Protein AF-A0A7X2XN74-F1 (afdb_monomer_lite)

Secondary structure (DSSP, 8-state):
-EEEEEEEETTEE--SSS--SEEEEEETTS-EEEEEEEE-S--SSTTS--EEETTSTT-EE--S------HHHHHHHHHHHTT--TTSHHHHHHHS-GGGS---

Foldseek 3Di:
DWDDKFFADPRDTDPDPDDGQWIWTADPVRDIDIWGWDWDPDDPDPFWTWIDTPPPPPDIDTPPGTNDDCPVVCVVVCVVVVPDDLPDPVVCVVPVDSVVVPPD

Sequence (104 aa):
EVLSVTGMKDGQFVTDLSEIDKIMIHYADGTKEEKSVSPKPTSNVEQVKEYGITDLGDVVYTPNMVVKDRAQLLSDVKAKLDTITLESPEVRAITGNVGALYLE

pLDDT: mean 91.96, std 5.7, range [74.19, 98.06]

InterPro domains:
  IPR011505 Peptidase M26, C-terminal domain [PF07580] (47-98)

Structure (mmCIF, N/CA/C/O backbone):
data_AF-A0A7X2XN74-F1
#
_entry.id   AF-A0A7X2XN74-F1
#
loop_
_atom_site.group_PDB
_atom_site.id
_atom_site.type_symbol
_atom_site.label_atom_id
_atom_site.label_alt_id
_atom_site.label_comp_id
_atom_site.label_asym_id
_atom_site.label_entity_id
_atom_site.label_seq_id
_atom_site.pdbx_PDB_ins_code
_atom_site.Cartn_x
_atom_site.Cartn_y
_atom_site.Cartn_z
_atom_site.occupancy
_atom_site.B_iso_or_equiv
_atom_site.auth_seq_id
_atom_site.auth_comp_id
_atom_site.auth_asym_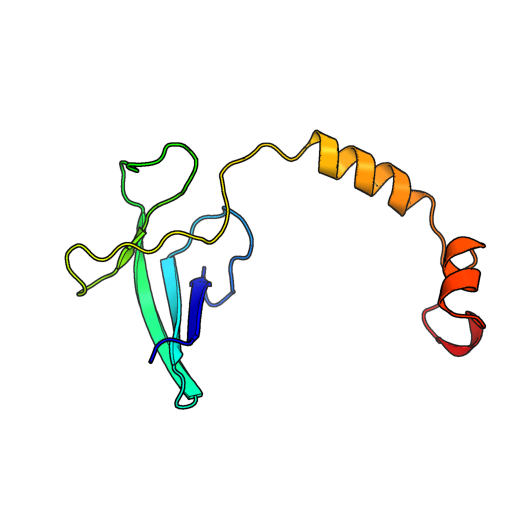id
_atom_site.auth_atom_id
_atom_site.pdbx_PDB_model_num
ATOM 1 N N . GLU A 1 1 ? -15.844 -13.871 7.131 1.00 91.62 1 GLU A N 1
ATOM 2 C CA . GLU A 1 1 ? -14.376 -13.942 7.311 1.00 91.62 1 GLU A CA 1
ATOM 3 C C . GLU A 1 1 ? -13.736 -12.732 6.643 1.00 91.62 1 GLU A C 1
ATOM 5 O O . GLU A 1 1 ? -14.283 -12.265 5.647 1.00 91.62 1 GLU A O 1
ATOM 10 N N . VAL A 1 2 ? -12.650 -12.197 7.208 1.00 93.88 2 VAL A N 1
ATOM 11 C CA . VAL A 1 2 ? -11.885 -11.085 6.617 1.00 93.88 2 VAL A CA 1
ATOM 12 C C . VAL A 1 2 ? -10.849 -11.660 5.652 1.00 93.88 2 VAL A C 1
ATOM 14 O O . VAL A 1 2 ? -10.081 -12.531 6.042 1.00 93.88 2 VAL A O 1
ATOM 17 N N . LEU A 1 3 ? -10.817 -11.165 4.414 1.00 95.81 3 LEU A N 1
ATOM 18 C CA . LEU A 1 3 ? -9.829 -11.551 3.400 1.00 95.81 3 LEU A CA 1
ATOM 19 C C . LEU A 1 3 ? -8.592 -10.657 3.429 1.00 95.81 3 LEU A C 1
ATOM 21 O O . LEU A 1 3 ? -7.466 -11.138 3.330 1.00 95.81 3 LEU A O 1
ATOM 25 N N . SER A 1 4 ? -8.795 -9.346 3.526 1.00 94.06 4 SER A N 1
ATOM 26 C CA . SER A 1 4 ? -7.701 -8.380 3.524 1.00 94.06 4 SER A CA 1
ATOM 27 C C . SER A 1 4 ? -8.095 -7.102 4.241 1.00 94.06 4 SER A C 1
ATOM 29 O O . SER A 1 4 ? -9.257 -6.699 4.213 1.00 94.06 4 SER A O 1
ATOM 31 N N . VAL A 1 5 ? -7.099 -6.433 4.813 1.00 95.44 5 VAL A N 1
ATOM 32 C CA . VAL A 1 5 ? -7.221 -5.083 5.361 1.00 95.44 5 VAL A CA 1
ATOM 33 C C . VAL A 1 5 ? -6.142 -4.224 4.719 1.00 95.44 5 VAL A C 1
ATOM 35 O O . VAL A 1 5 ? -4.989 -4.648 4.630 1.00 95.44 5 VAL A O 1
ATOM 38 N N . THR A 1 6 ? -6.497 -3.043 4.226 1.00 95.62 6 THR A N 1
ATOM 39 C CA . THR A 1 6 ? -5.546 -2.143 3.554 1.00 95.62 6 THR A CA 1
ATOM 40 C C . THR A 1 6 ? -5.733 -0.716 4.039 1.00 95.62 6 THR A C 1
ATOM 42 O O . THR A 1 6 ? -6.858 -0.237 4.136 1.00 95.62 6 THR A O 1
ATOM 45 N N . GLY A 1 7 ? -4.628 -0.039 4.351 1.00 96.56 7 GLY A N 1
ATOM 46 C CA . GLY A 1 7 ? -4.626 1.354 4.788 1.00 96.56 7 GLY A CA 1
ATOM 47 C C . GLY A 1 7 ? -4.991 2.323 3.666 1.00 96.56 7 GLY A C 1
ATOM 48 O O . GLY A 1 7 ? -4.690 2.079 2.495 1.00 96.56 7 GLY A O 1
ATOM 49 N N . MET A 1 8 ? -5.635 3.426 4.030 1.00 97.56 8 MET A N 1
ATOM 50 C CA . MET A 1 8 ? -6.092 4.455 3.106 1.00 97.56 8 MET A CA 1
ATOM 51 C C . MET A 1 8 ? -5.863 5.860 3.650 1.00 97.56 8 MET A C 1
ATOM 53 O O . MET A 1 8 ? -5.919 6.097 4.858 1.00 97.56 8 MET A O 1
ATOM 57 N N . LYS A 1 9 ? -5.663 6.794 2.724 1.00 97.31 9 LYS A N 1
ATOM 58 C CA . LYS A 1 9 ? -5.602 8.227 2.981 1.00 97.31 9 LYS A CA 1
ATOM 59 C C . LYS A 1 9 ? -6.396 8.945 1.900 1.00 97.31 9 LYS A C 1
ATOM 61 O O . LYS A 1 9 ? -6.186 8.680 0.719 1.00 97.31 9 LYS A O 1
ATOM 66 N N . ASP A 1 10 ? -7.342 9.795 2.294 1.00 95.38 10 ASP A N 1
ATOM 67 C CA . ASP A 1 10 ? -8.140 10.613 1.365 1.00 95.38 10 ASP A CA 1
ATOM 68 C C . ASP A 1 10 ? -8.799 9.802 0.222 1.00 95.38 10 ASP A C 1
ATOM 70 O O . ASP A 1 10 ? -8.882 10.234 -0.928 1.00 95.38 10 ASP A O 1
ATOM 74 N N . GLY A 1 11 ? -9.262 8.584 0.532 1.00 93.94 11 GLY A N 1
ATOM 75 C CA . GLY A 1 11 ? -9.920 7.687 -0.428 1.00 93.94 11 GLY A CA 1
ATOM 76 C C . GLY A 1 11 ? -8.975 6.870 -1.320 1.00 93.94 11 GLY A C 1
ATOM 77 O O . GLY A 1 11 ? -9.448 6.060 -2.115 1.00 93.94 11 GLY A O 1
ATOM 78 N N . GLN A 1 12 ? -7.657 7.033 -1.186 1.00 96.50 12 GLN A N 1
ATOM 79 C CA . GLN A 1 12 ? -6.658 6.256 -1.921 1.00 96.50 12 GLN A CA 1
ATOM 80 C C . GLN A 1 12 ? -5.993 5.215 -1.026 1.00 96.50 12 GLN A C 1
ATOM 82 O O . GLN A 1 12 ? -5.778 5.448 0.162 1.00 96.50 12 GLN A O 1
ATOM 87 N N . PHE A 1 13 ? -5.642 4.065 -1.602 1.00 96.31 13 PHE A N 1
ATOM 88 C CA . PHE A 1 13 ? -4.856 3.061 -0.894 1.00 96.31 13 PHE A CA 1
ATOM 89 C C . PHE A 1 13 ? -3.434 3.559 -0.655 1.00 96.31 13 PHE A C 1
ATOM 91 O O . PHE A 1 13 ? -2.773 4.045 -1.571 1.00 96.31 13 PHE A O 1
ATOM 98 N N . VAL A 1 14 ? -2.955 3.369 0.569 1.00 94.56 14 VAL A N 1
ATOM 99 C CA . VAL A 1 14 ? -1.567 3.628 0.944 1.00 94.56 14 VAL A CA 1
ATOM 100 C C . VAL A 1 14 ? -0.821 2.301 0.935 1.00 94.56 14 VAL A C 1
ATOM 102 O O . VAL A 1 14 ? -1.119 1.394 1.712 1.00 94.56 14 VAL A O 1
ATOM 105 N N . THR A 1 15 ? 0.141 2.182 0.022 1.00 87.56 15 THR A N 1
ATOM 106 C CA . THR A 1 15 ? 0.972 0.980 -0.162 1.00 87.56 15 THR A CA 1
ATOM 107 C C . THR A 1 15 ? 2.383 1.145 0.394 1.00 87.56 15 THR A C 1
ATOM 109 O O . THR A 1 15 ? 3.246 0.308 0.141 1.00 87.56 15 THR A O 1
ATOM 112 N N . ASP A 1 16 ? 2.642 2.242 1.100 1.00 87.31 16 ASP A N 1
ATOM 113 C CA . ASP A 1 16 ? 3.908 2.533 1.756 1.00 87.31 16 ASP A CA 1
ATOM 114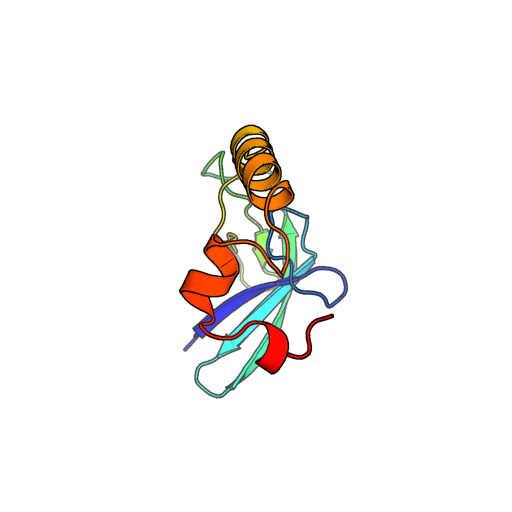 C C . ASP A 1 16 ? 3.700 2.839 3.252 1.00 87.31 16 ASP A C 1
ATOM 116 O O . ASP A 1 16 ? 2.720 2.408 3.858 1.00 87.31 16 ASP A O 1
ATOM 120 N N . LEU A 1 17 ? 4.664 3.516 3.882 1.00 86.19 17 LEU A N 1
ATOM 121 C CA . LEU A 1 17 ? 4.594 3.897 5.295 1.00 86.19 17 LEU A CA 1
ATOM 122 C C . LEU A 1 17 ? 4.072 5.319 5.500 1.00 86.19 17 LEU A C 1
ATOM 124 O O . LEU A 1 17 ? 4.283 5.876 6.576 1.00 86.19 17 LEU A O 1
ATOM 128 N N . SER A 1 18 ? 3.431 5.935 4.513 1.00 90.94 18 SER A N 1
ATOM 129 C CA . SER A 1 18 ? 2.741 7.210 4.702 1.00 90.94 18 SER A CA 1
ATOM 130 C C . SER A 1 18 ? 1.622 7.074 5.738 1.00 90.94 18 SER A C 1
ATOM 132 O O . SER A 1 18 ? 1.215 5.974 6.118 1.00 90.94 18 SER A O 1
ATOM 134 N N . GLU A 1 19 ? 1.166 8.198 6.283 1.00 92.62 19 GLU A N 1
ATOM 135 C CA . GLU A 1 19 ? 0.068 8.181 7.249 1.00 92.62 19 GLU A CA 1
ATOM 136 C C . GLU A 1 19 ? -1.259 7.795 6.589 1.00 92.62 19 GLU A C 1
ATOM 138 O O . GLU A 1 19 ? -1.509 8.123 5.431 1.00 92.62 19 GLU A O 1
ATOM 143 N N . ILE A 1 20 ? -2.116 7.119 7.354 1.00 96.69 20 ILE A N 1
ATOM 144 C CA . ILE A 1 20 ? -3.461 6.705 6.950 1.00 96.69 20 ILE A CA 1
ATOM 145 C C . ILE A 1 20 ? -4.492 7.277 7.923 1.00 96.69 20 ILE A C 1
ATOM 147 O O . ILE A 1 20 ? -4.187 7.485 9.098 1.00 96.69 20 ILE A O 1
ATOM 151 N N . ASP A 1 21 ? -5.709 7.511 7.442 1.00 97.62 21 ASP A N 1
ATOM 152 C CA . ASP A 1 21 ? -6.865 7.900 8.263 1.00 97.62 21 ASP A CA 1
ATOM 153 C C . ASP A 1 21 ? -7.977 6.847 8.271 1.00 97.62 21 ASP A C 1
ATOM 155 O O . ASP A 1 21 ? -8.833 6.856 9.161 1.00 97.62 21 ASP A O 1
ATOM 159 N N . LYS A 1 22 ? -7.932 5.894 7.334 1.00 98.06 22 LYS A N 1
ATOM 160 C CA . LYS A 1 22 ? -8.865 4.774 7.266 1.00 98.06 22 LYS A CA 1
ATOM 161 C C . LYS A 1 22 ? -8.176 3.458 6.936 1.00 98.06 22 LYS A C 1
ATOM 163 O O . LYS A 1 22 ? -7.056 3.417 6.430 1.00 98.06 22 LYS A O 1
ATOM 168 N N . ILE A 1 23 ? -8.898 2.374 7.179 1.00 97.56 23 ILE A N 1
ATOM 169 C CA . ILE A 1 23 ? -8.640 1.059 6.595 1.00 97.56 23 ILE A CA 1
ATOM 170 C C . ILE A 1 23 ? -9.860 0.607 5.798 1.00 97.56 23 ILE A C 1
ATOM 172 O O . ILE A 1 23 ? -10.992 0.864 6.202 1.00 97.56 23 ILE A O 1
ATOM 176 N N . MET A 1 24 ? -9.622 -0.101 4.699 1.00 97.50 24 MET A N 1
ATOM 177 C CA . MET A 1 24 ? -10.633 -0.866 3.975 1.00 97.50 24 MET A CA 1
ATOM 178 C C . MET A 1 24 ? -10.526 -2.331 4.375 1.00 97.50 24 MET A C 1
ATOM 180 O O . MET A 1 24 ? -9.465 -2.939 4.213 1.00 97.50 24 MET A O 1
ATOM 184 N N . ILE A 1 25 ? -11.621 -2.903 4.857 1.00 96.25 25 ILE A N 1
ATOM 185 C CA . ILE A 1 25 ? -11.752 -4.327 5.156 1.00 96.25 25 ILE A CA 1
ATOM 186 C C . ILE A 1 25 ? -12.498 -4.977 3.994 1.00 96.25 25 ILE A C 1
ATOM 188 O O . ILE A 1 25 ? -13.600 -4.557 3.652 1.00 96.25 25 ILE A O 1
ATOM 192 N N . HIS A 1 26 ? -11.903 -5.997 3.378 1.00 96.75 26 HIS A N 1
ATOM 193 C CA . HIS A 1 26 ? -12.570 -6.839 2.387 1.00 96.75 26 HIS A CA 1
ATOM 194 C C . HIS A 1 26 ? -12.996 -8.150 3.037 1.00 96.75 26 HIS A C 1
ATOM 196 O O . HIS A 1 26 ? -12.165 -8.852 3.622 1.00 96.75 26 HIS A O 1
ATOM 202 N N . TYR A 1 27 ? -14.270 -8.501 2.904 1.00 97.81 27 TYR A N 1
ATOM 203 C CA . TYR A 1 27 ? -14.825 -9.737 3.445 1.00 97.81 27 TYR A CA 1
ATOM 204 C C . TYR A 1 27 ? -14.939 -10.826 2.380 1.00 97.81 27 TYR A C 1
ATOM 206 O O . TYR A 1 27 ? -15.014 -10.558 1.181 1.00 97.81 27 TYR A O 1
ATOM 214 N N . ALA A 1 28 ? -14.983 -12.079 2.834 1.00 97.94 28 ALA A N 1
ATOM 215 C CA . ALA A 1 28 ? -15.125 -13.251 1.970 1.00 97.94 28 ALA A CA 1
ATOM 216 C C . ALA A 1 28 ? -16.443 -13.280 1.174 1.00 97.94 28 ALA A C 1
ATOM 218 O O . ALA A 1 28 ? -16.511 -13.926 0.134 1.00 97.94 28 ALA A O 1
ATOM 219 N N . ASP A 1 29 ? -17.470 -12.563 1.634 1.00 97.12 29 ASP A N 1
ATOM 220 C CA . ASP A 1 29 ? -18.752 -12.410 0.936 1.00 97.12 29 ASP A CA 1
ATOM 221 C C . ASP A 1 29 ? -18.745 -11.293 -0.128 1.00 97.12 29 ASP A C 1
ATOM 223 O O . ASP A 1 29 ? -19.759 -11.044 -0.778 1.00 97.12 29 ASP A O 1
ATOM 227 N N . GLY A 1 30 ? -17.602 -10.626 -0.322 1.00 96.75 30 GLY A N 1
ATOM 228 C CA . GLY A 1 30 ? -17.419 -9.549 -1.291 1.00 96.75 30 GLY A CA 1
ATOM 229 C C . GLY A 1 30 ? -17.807 -8.160 -0.784 1.00 96.75 30 GLY A C 1
ATOM 230 O O . GLY A 1 30 ? -17.576 -7.178 -1.495 1.00 96.75 30 GLY A O 1
ATOM 231 N N . THR A 1 31 ? -18.357 -8.041 0.428 1.00 97.75 31 THR A N 1
ATOM 232 C CA . THR A 1 31 ? -18.629 -6.735 1.036 1.00 97.75 31 THR A CA 1
ATOM 233 C C . THR A 1 31 ? -17.337 -6.032 1.451 1.00 97.75 31 THR A C 1
ATOM 235 O O . THR A 1 31 ? -16.272 -6.644 1.606 1.00 97.75 31 THR A O 1
ATOM 238 N N . LYS A 1 32 ? -17.428 -4.707 1.589 1.00 97.25 32 LYS A N 1
ATOM 239 C CA . LYS A 1 32 ? -16.315 -3.844 1.974 1.00 97.25 32 LYS A CA 1
ATOM 240 C C . LYS A 1 32 ? -16.760 -2.869 3.051 1.00 97.25 32 LYS A C 1
ATOM 242 O O . LYS A 1 32 ? -17.858 -2.323 2.958 1.00 97.25 32 LYS A O 1
ATOM 247 N N . GLU A 1 33 ? -15.903 -2.636 4.034 1.00 96.50 33 GLU A N 1
ATOM 248 C CA . GLU A 1 33 ? -16.148 -1.676 5.108 1.00 96.50 33 GLU A CA 1
ATOM 249 C C . GLU A 1 33 ? -14.946 -0.747 5.274 1.00 96.50 33 GLU A C 1
ATOM 251 O O . GLU A 1 33 ? -13.807 -1.205 5.357 1.00 96.50 33 GLU A O 1
ATOM 256 N N . GLU A 1 34 ? -15.207 0.557 5.360 1.00 97.38 34 GLU A N 1
ATOM 257 C CA . GLU A 1 34 ? -14.210 1.533 5.789 1.00 97.38 34 GLU A CA 1
ATOM 258 C C . GLU A 1 34 ? -14.319 1.765 7.296 1.00 97.38 34 GLU A C 1
ATOM 260 O O . GLU A 1 34 ? -15.392 2.095 7.806 1.00 97.38 34 GLU A O 1
ATOM 265 N N . LYS A 1 35 ? -13.195 1.667 8.006 1.00 97.19 35 LYS A N 1
ATOM 266 C CA . LYS A 1 35 ? -13.093 2.078 9.410 1.00 97.19 35 LYS A CA 1
ATOM 267 C C . LYS A 1 35 ? -12.103 3.216 9.549 1.00 97.19 35 LYS A C 1
ATOM 269 O O . LYS A 1 35 ? -11.004 3.151 9.000 1.00 97.19 35 LYS A O 1
ATOM 274 N N . SER A 1 36 ? -12.479 4.227 10.323 1.00 98.06 36 SER A N 1
ATOM 275 C CA . SER A 1 36 ? -11.546 5.262 10.754 1.00 98.06 36 SER A CA 1
ATOM 276 C C . SER A 1 36 ? -10.480 4.661 11.660 1.00 98.06 36 SER A C 1
ATOM 278 O O . SER A 1 36 ? -10.749 3.755 12.457 1.00 98.06 36 SER A O 1
ATOM 280 N N . VAL A 1 37 ? -9.266 5.181 11.536 1.00 97.50 37 VAL A N 1
ATOM 281 C CA . VAL A 1 37 ? -8.151 4.792 12.387 1.00 97.50 37 VAL A CA 1
ATOM 282 C C . VAL A 1 37 ? -7.421 6.009 12.929 1.00 97.50 37 VAL A C 1
ATOM 284 O O . VAL A 1 37 ? -7.527 7.118 12.410 1.00 97.50 37 VAL A O 1
ATOM 287 N N . SER A 1 38 ? -6.667 5.814 14.003 1.00 95.62 38 SER A N 1
ATOM 288 C CA . SER A 1 38 ? -5.785 6.842 14.549 1.00 95.62 38 SER A CA 1
ATOM 289 C C . SER A 1 38 ? -4.428 6.238 14.888 1.00 95.62 38 SER A C 1
ATOM 291 O O . SER A 1 38 ? -4.382 5.120 15.412 1.00 95.62 38 SER A O 1
ATOM 293 N N . PRO A 1 39 ? -3.320 6.934 14.580 1.00 93.00 39 PRO A N 1
ATOM 294 C CA . PRO A 1 39 ? -1.990 6.435 14.890 1.00 93.00 39 PRO A CA 1
ATOM 295 C C . PRO A 1 39 ? -1.852 6.250 16.398 1.00 93.00 39 PRO A C 1
ATOM 297 O O . PRO A 1 39 ? -2.240 7.118 17.185 1.00 93.00 39 PRO A O 1
ATOM 300 N N . LYS A 1 40 ? -1.287 5.117 16.809 1.00 91.25 40 LYS A N 1
ATOM 301 C CA . LYS A 1 40 ? -0.924 4.921 18.208 1.00 91.25 40 LYS A CA 1
ATOM 302 C C . LYS A 1 40 ? 0.389 5.654 18.491 1.00 91.25 40 LYS A C 1
ATOM 304 O O . LYS A 1 40 ? 1.330 5.534 17.707 1.00 91.25 40 LYS A O 1
ATOM 309 N N . PRO A 1 41 ? 0.480 6.393 19.610 1.00 83.56 41 PRO A N 1
ATOM 310 C CA . PRO A 1 41 ? 1.681 7.153 19.952 1.00 83.56 41 PRO A CA 1
ATOM 311 C C . PRO A 1 41 ? 2.873 6.247 20.286 1.00 83.56 41 PRO A C 1
ATOM 313 O O . PRO A 1 41 ? 4.020 6.666 20.164 1.00 83.56 41 PRO A O 1
ATOM 316 N N . THR A 1 42 ? 2.607 5.010 20.703 1.00 77.81 42 THR A N 1
ATOM 317 C CA . THR A 1 42 ? 3.613 3.994 21.001 1.00 77.81 42 THR A CA 1
ATOM 318 C C . THR A 1 42 ? 3.261 2.693 20.289 1.00 77.81 42 THR A C 1
ATOM 320 O O . THR A 1 42 ? 2.097 2.290 20.243 1.00 77.81 42 THR A O 1
ATOM 323 N N . SER A 1 43 ? 4.283 2.047 19.731 1.00 79.25 43 SER A N 1
ATOM 324 C CA . SER A 1 43 ? 4.208 0.711 19.139 1.00 79.25 43 SER A CA 1
ATOM 325 C C . SER A 1 43 ? 4.968 -0.263 20.031 1.00 79.25 43 SER A C 1
ATOM 327 O O . SER A 1 43 ? 6.013 0.095 20.580 1.00 79.25 43 SER A O 1
ATOM 329 N N . ASN A 1 44 ? 4.472 -1.493 20.169 1.00 76.69 44 ASN A N 1
ATOM 330 C CA . ASN A 1 44 ? 5.198 -2.540 20.899 1.00 76.69 44 ASN A CA 1
ATOM 331 C C . ASN A 1 44 ? 6.361 -3.116 20.074 1.00 76.69 44 ASN A C 1
ATOM 333 O O . ASN A 1 44 ? 7.180 -3.872 20.594 1.00 76.69 44 ASN A O 1
ATOM 337 N N . VAL A 1 45 ? 6.430 -2.771 18.785 1.00 79.44 45 VAL A N 1
ATOM 338 C CA . VAL A 1 45 ? 7.474 -3.199 17.855 1.00 79.44 45 VAL A CA 1
ATOM 339 C C . VAL A 1 45 ? 7.991 -1.960 17.122 1.00 79.44 45 VAL A C 1
ATOM 341 O O . VAL A 1 45 ? 7.305 -1.406 16.268 1.00 79.44 45 VAL A O 1
ATOM 344 N N . GLU A 1 46 ? 9.222 -1.530 17.424 1.00 74.81 46 GLU A N 1
ATOM 345 C CA . GLU A 1 46 ? 9.811 -0.264 16.930 1.00 74.81 46 GLU A CA 1
ATOM 346 C C . GLU A 1 46 ? 9.728 -0.072 15.407 1.00 74.81 46 GLU A C 1
ATOM 348 O O . GLU A 1 46 ? 9.714 1.049 14.905 1.00 74.81 46 GLU A O 1
ATOM 353 N N . GLN A 1 47 ? 9.674 -1.171 14.657 1.00 82.00 47 GLN A N 1
ATOM 354 C CA . GLN A 1 47 ? 9.732 -1.168 13.200 1.00 82.00 47 GLN A CA 1
ATOM 355 C C . GLN A 1 47 ? 8.362 -1.209 12.518 1.00 82.00 47 GLN A C 1
ATOM 357 O O . GLN A 1 47 ? 8.328 -1.290 11.295 1.00 82.00 47 GLN A O 1
ATOM 362 N N . VAL A 1 48 ? 7.237 -1.170 13.236 1.00 86.56 48 VAL A N 1
ATOM 363 C CA . VAL A 1 48 ? 5.901 -1.141 12.610 1.00 86.56 48 VAL A CA 1
ATOM 364 C C . VAL A 1 48 ? 5.082 0.023 13.137 1.00 86.56 48 VAL A C 1
ATOM 366 O O . VAL A 1 48 ? 5.104 0.340 14.327 1.00 86.56 48 VAL A O 1
ATOM 369 N N . LYS A 1 49 ? 4.337 0.653 12.229 1.00 89.69 49 LYS A N 1
ATOM 370 C CA . LYS A 1 49 ? 3.296 1.602 12.612 1.00 89.69 49 LYS A CA 1
ATOM 371 C C . LYS A 1 49 ? 2.092 0.821 13.125 1.00 89.69 49 LYS A C 1
ATOM 373 O O . LYS A 1 49 ? 1.678 -0.152 12.499 1.00 89.69 49 LYS A O 1
ATOM 378 N N . GLU A 1 50 ? 1.526 1.270 14.235 1.00 93.25 50 GLU A N 1
ATOM 379 C CA . G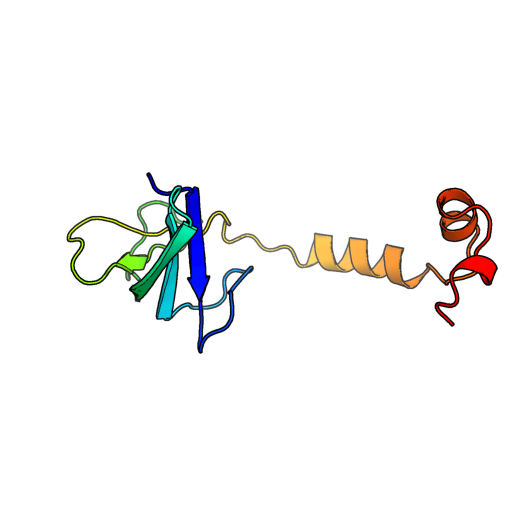LU A 1 50 ? 0.281 0.737 14.778 1.00 93.25 50 GLU A CA 1
ATOM 380 C C . GLU A 1 50 ? -0.810 1.804 14.705 1.00 93.25 50 GLU A C 1
ATOM 382 O O . GLU A 1 50 ? -0.577 2.978 15.005 1.00 93.25 50 GLU A O 1
ATOM 387 N N . TYR A 1 51 ? -2.016 1.377 14.352 1.00 94.94 51 TYR A N 1
ATOM 388 C CA . TYR A 1 51 ? -3.198 2.223 14.309 1.00 94.94 51 TYR A CA 1
ATOM 389 C C . TYR A 1 51 ? -4.315 1.592 15.136 1.00 94.94 51 TYR A C 1
ATOM 391 O O . TYR A 1 51 ? -4.627 0.414 14.968 1.00 94.94 51 TYR A O 1
ATOM 399 N N . GLY A 1 52 ? -4.921 2.373 16.028 1.00 95.62 52 GLY A N 1
ATOM 400 C CA . GLY A 1 52 ? -6.153 1.978 16.706 1.00 95.62 52 GLY A CA 1
ATOM 401 C C . GLY A 1 52 ? -7.333 2.123 15.753 1.00 95.62 52 GLY A C 1
ATOM 402 O O . GLY A 1 52 ? -7.400 3.105 15.010 1.00 95.62 52 GLY A O 1
ATOM 403 N N . ILE A 1 53 ? -8.248 1.154 15.765 1.00 96.38 53 ILE A N 1
ATOM 404 C CA . ILE A 1 53 ? -9.441 1.165 14.915 1.00 96.38 53 ILE A CA 1
ATOM 405 C C . ILE A 1 53 ? -10.628 1.681 15.730 1.00 96.38 53 ILE A C 1
ATOM 407 O O . ILE A 1 53 ? -10.903 1.177 16.821 1.00 96.38 53 ILE A O 1
ATOM 411 N N . THR A 1 54 ? -11.338 2.684 15.209 1.00 94.06 54 THR A N 1
ATOM 412 C CA . THR A 1 54 ? -12.521 3.245 15.875 1.00 94.06 54 THR A CA 1
ATOM 413 C C . THR A 1 54 ? -13.560 2.147 16.143 1.00 94.06 54 THR A C 1
ATOM 415 O O . THR A 1 54 ? -13.817 1.301 15.287 1.00 94.06 54 THR A O 1
ATOM 418 N N . ASP A 1 55 ? -14.134 2.155 17.348 1.00 92.38 55 ASP A N 1
ATOM 419 C CA . ASP A 1 55 ? -15.169 1.225 17.830 1.00 92.38 55 ASP A CA 1
ATOM 420 C C . ASP A 1 55 ? -14.766 -0.259 17.979 1.00 92.38 55 ASP A C 1
ATOM 422 O O . ASP A 1 55 ? -15.630 -1.094 18.242 1.00 92.38 55 ASP A O 1
ATOM 426 N N . LEU A 1 56 ? -13.475 -0.612 17.874 1.00 92.31 56 LEU A N 1
ATOM 427 C CA . LEU A 1 56 ? -12.990 -1.999 18.043 1.00 92.31 56 LEU A CA 1
ATOM 428 C C . LEU A 1 56 ? -12.114 -2.230 19.291 1.00 92.31 56 LEU A C 1
ATOM 430 O O . LEU A 1 56 ? -11.468 -3.271 19.408 1.00 92.31 56 LEU A O 1
ATOM 434 N N . GLY A 1 57 ? -12.102 -1.293 20.243 1.00 91.06 57 GLY A N 1
ATOM 435 C CA . GLY A 1 57 ? -11.367 -1.436 21.505 1.00 91.06 57 GLY A CA 1
ATOM 436 C C . GLY A 1 57 ? -9.857 -1.592 21.293 1.00 91.06 57 GLY A C 1
ATOM 437 O O . GLY A 1 57 ? -9.220 -0.705 20.731 1.00 91.06 57 GLY A O 1
ATOM 438 N N . ASP A 1 58 ? -9.297 -2.722 21.733 1.00 90.88 58 ASP A N 1
ATOM 439 C CA . ASP A 1 58 ? -7.850 -2.996 21.711 1.00 90.88 58 ASP A CA 1
ATOM 440 C C . ASP A 1 58 ? -7.333 -3.562 20.375 1.00 90.88 58 ASP A C 1
ATOM 442 O O . ASP A 1 58 ? -6.143 -3.863 20.242 1.00 90.88 58 ASP A O 1
ATOM 446 N N . VAL A 1 59 ? -8.202 -3.732 19.372 1.00 92.75 59 VAL A N 1
ATOM 447 C CA . VAL A 1 59 ? -7.780 -4.219 18.054 1.00 92.75 59 VAL A CA 1
ATOM 448 C C . VAL A 1 59 ? -6.930 -3.158 17.356 1.00 92.75 59 VAL A C 1
ATOM 450 O O . VAL A 1 59 ? -7.339 -2.007 17.185 1.00 92.75 59 VAL A O 1
ATOM 453 N N . VAL A 1 60 ? -5.748 -3.575 16.905 1.00 93.25 60 VAL A N 1
ATOM 454 C CA . VAL A 1 60 ? -4.802 -2.727 16.179 1.00 93.25 60 VAL A CA 1
ATOM 455 C C . VAL A 1 60 ? -4.657 -3.173 14.734 1.00 93.25 60 VAL A C 1
ATOM 457 O O . VAL A 1 60 ? -4.576 -4.365 14.437 1.00 93.25 60 VAL A O 1
ATOM 460 N N . TYR A 1 61 ? -4.578 -2.199 13.835 1.00 93.25 61 TYR A N 1
ATOM 461 C CA . TYR A 1 61 ? -4.115 -2.411 12.475 1.00 93.25 61 TYR A CA 1
ATOM 462 C C . TYR A 1 61 ? -2.618 -2.116 12.391 1.00 93.25 61 TYR A C 1
ATOM 464 O O . TYR A 1 61 ? -2.156 -1.037 12.774 1.00 93.25 61 TYR A O 1
ATOM 472 N N . THR A 1 62 ? -1.873 -3.068 11.841 1.00 91.75 62 THR A N 1
ATOM 473 C CA . THR A 1 62 ? -0.478 -2.899 11.447 1.00 91.75 62 THR A CA 1
ATOM 474 C C . THR A 1 62 ? -0.377 -3.099 9.937 1.00 91.75 62 THR A C 1
ATOM 476 O O . THR A 1 62 ? -0.807 -4.136 9.423 1.00 91.75 62 THR A O 1
ATOM 479 N N . PRO A 1 63 ? 0.173 -2.130 9.182 1.00 90.25 63 PRO A N 1
ATOM 480 C CA . PRO A 1 63 ? 0.511 -2.367 7.788 1.00 90.25 63 PRO A CA 1
ATOM 481 C C . PRO A 1 63 ? 1.435 -3.583 7.679 1.00 90.25 63 PRO A C 1
ATOM 483 O O . PRO A 1 63 ? 2.326 -3.760 8.512 1.00 90.25 63 PRO A O 1
ATOM 486 N N . ASN A 1 64 ? 1.287 -4.386 6.621 1.00 87.50 64 ASN A N 1
ATOM 487 C CA . ASN A 1 64 ? 2.205 -5.493 6.322 1.00 87.50 64 ASN A CA 1
ATOM 488 C C . ASN A 1 64 ? 3.545 -4.979 5.752 1.00 87.50 64 ASN A C 1
ATOM 490 O O . ASN A 1 64 ? 4.022 -5.403 4.699 1.00 87.50 64 ASN A O 1
ATOM 494 N N . MET A 1 65 ? 4.114 -3.978 6.419 1.00 86.12 65 MET A N 1
ATOM 495 C CA . MET A 1 65 ? 5.345 -3.300 6.069 1.00 86.12 65 MET A CA 1
ATOM 496 C C . MET A 1 65 ? 6.067 -2.844 7.331 1.00 86.12 65 MET A C 1
ATOM 498 O O . MET A 1 65 ? 5.464 -2.418 8.311 1.00 86.12 65 MET A O 1
ATOM 502 N N . VAL A 1 66 ? 7.393 -2.893 7.259 1.00 86.00 66 VAL A N 1
ATOM 503 C CA . VAL A 1 66 ? 8.298 -2.448 8.318 1.00 86.00 66 VAL A CA 1
ATOM 504 C C . VAL A 1 66 ? 8.988 -1.149 7.921 1.00 86.00 66 VAL A C 1
ATOM 506 O O . VAL A 1 66 ? 9.389 -0.990 6.764 1.00 86.00 66 VAL A O 1
ATOM 509 N N . VAL A 1 67 ? 9.168 -0.255 8.893 1.00 81.69 67 VAL A N 1
ATOM 510 C CA . VAL A 1 67 ? 9.992 0.953 8.809 1.00 81.69 67 VAL A CA 1
ATOM 511 C C . VAL A 1 67 ? 11.434 0.536 8.568 1.00 81.69 67 VAL A C 1
ATOM 513 O O . VAL A 1 67 ? 12.133 0.074 9.466 1.00 81.69 67 VAL A O 1
ATOM 516 N N . LYS A 1 68 ? 11.862 0.650 7.311 1.00 83.56 68 LYS A N 1
ATOM 517 C CA . LYS A 1 68 ? 13.223 0.360 6.865 1.00 83.56 68 LYS A CA 1
ATOM 518 C C . LYS A 1 68 ? 13.648 1.405 5.855 1.00 83.56 68 LYS A C 1
ATOM 520 O O . LYS A 1 68 ? 12.888 1.717 4.939 1.00 83.56 68 LYS A O 1
ATOM 525 N N . ASP A 1 69 ? 14.877 1.881 6.000 1.00 85.44 69 ASP A N 1
ATOM 526 C CA . ASP A 1 69 ? 15.513 2.675 4.961 1.00 85.44 69 ASP A CA 1
ATOM 527 C C . ASP A 1 69 ? 15.786 1.781 3.741 1.00 85.44 69 ASP A C 1
ATOM 529 O O . ASP A 1 69 ? 16.439 0.739 3.838 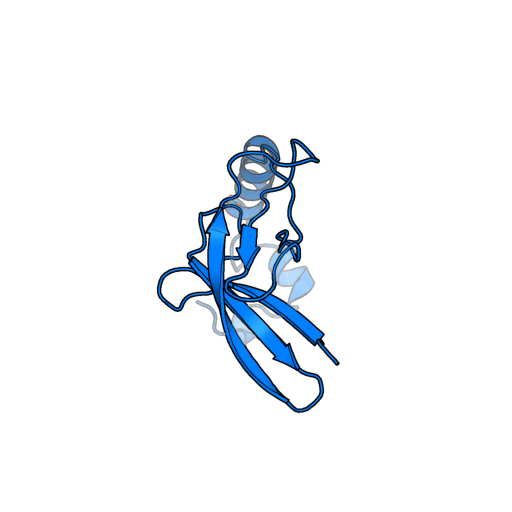1.00 85.44 69 ASP A O 1
ATOM 533 N N . ARG A 1 70 ? 15.219 2.168 2.597 1.00 88.62 70 ARG A N 1
ATOM 534 C CA . ARG A 1 70 ? 15.389 1.493 1.305 1.00 88.62 70 ARG A CA 1
ATOM 535 C C . ARG A 1 70 ? 16.108 2.383 0.290 1.00 88.62 70 ARG A C 1
ATOM 537 O O . ARG A 1 70 ? 16.121 2.027 -0.883 1.00 88.62 70 ARG A O 1
ATOM 544 N N . ALA A 1 71 ? 16.696 3.509 0.701 1.00 92.19 71 ALA A N 1
ATOM 545 C CA . ALA A 1 71 ? 17.308 4.479 -0.206 1.00 92.19 71 ALA A CA 1
ATOM 546 C C . ALA A 1 71 ? 18.409 3.855 -1.074 1.00 92.19 71 ALA A C 1
ATOM 548 O O . ALA A 1 71 ? 18.400 4.045 -2.289 1.00 92.19 71 ALA A O 1
ATOM 549 N N . GLN A 1 72 ? 19.297 3.046 -0.483 1.00 95.62 72 GLN A N 1
ATOM 550 C CA . GLN A 1 72 ? 20.357 2.371 -1.239 1.00 95.62 72 GLN A CA 1
ATOM 551 C C . GLN A 1 72 ? 19.786 1.367 -2.246 1.00 95.62 72 GLN A C 1
ATOM 553 O O . GLN A 1 72 ? 20.125 1.419 -3.421 1.00 95.62 72 GLN A O 1
ATOM 558 N N . LEU A 1 73 ? 18.865 0.499 -1.809 1.00 95.00 73 LEU A N 1
ATOM 559 C CA . LEU A 1 73 ? 18.220 -0.473 -2.695 1.00 95.00 73 LEU A CA 1
ATOM 560 C C . LEU A 1 73 ? 17.484 0.226 -3.846 1.00 95.00 73 LEU A C 1
ATOM 562 O O . LEU A 1 73 ? 17.585 -0.205 -4.990 1.00 95.00 73 LEU A O 1
ATOM 566 N N . LEU A 1 74 ? 16.761 1.308 -3.551 1.00 94.62 74 LEU A N 1
ATOM 567 C CA . LEU A 1 74 ? 16.058 2.103 -4.551 1.00 94.62 74 LEU A CA 1
ATOM 568 C C . LEU A 1 74 ? 17.037 2.736 -5.543 1.00 94.62 74 LEU A C 1
ATOM 570 O O . LEU A 1 74 ? 16.800 2.663 -6.745 1.00 94.62 74 LEU A O 1
ATOM 574 N N . SER A 1 75 ? 18.134 3.317 -5.054 1.00 97.69 75 SER A N 1
ATOM 575 C CA . SER A 1 75 ? 19.188 3.891 -5.892 1.00 97.69 75 SER A CA 1
ATOM 576 C C . SER A 1 75 ? 19.813 2.836 -6.806 1.00 97.69 75 SER A C 1
ATOM 578 O O . SER A 1 75 ? 19.932 3.065 -8.006 1.00 97.69 75 SER A O 1
ATOM 580 N N . ASP A 1 76 ? 20.155 1.665 -6.268 1.00 98.06 76 ASP A N 1
ATOM 581 C CA . ASP A 1 76 ? 20.791 0.580 -7.021 1.00 98.06 76 ASP A CA 1
ATOM 582 C C . ASP A 1 76 ? 19.855 -0.006 -8.081 1.00 98.06 76 ASP A C 1
ATOM 584 O O . ASP A 1 76 ? 20.270 -0.274 -9.210 1.00 98.06 76 ASP A O 1
ATOM 588 N N . VAL A 1 77 ? 18.578 -0.203 -7.734 1.00 97.44 77 VAL A N 1
ATOM 589 C CA . VAL A 1 77 ? 17.560 -0.683 -8.677 1.00 97.44 77 VAL A CA 1
ATOM 590 C C . VAL A 1 77 ? 17.322 0.357 -9.763 1.00 97.44 77 VAL A C 1
ATOM 592 O O . VAL A 1 77 ? 17.334 0.007 -10.940 1.00 97.44 77 VAL A O 1
ATOM 595 N N . LYS A 1 78 ? 17.165 1.631 -9.395 1.00 97.38 78 LYS A N 1
ATOM 596 C CA . LYS A 1 78 ? 16.951 2.712 -10.357 1.00 97.38 78 LYS A CA 1
ATOM 597 C C . LYS A 1 78 ? 18.128 2.845 -11.320 1.00 97.38 78 LYS A C 1
ATOM 599 O O . LYS A 1 78 ? 17.912 2.838 -12.522 1.00 97.38 78 LYS A O 1
ATOM 604 N N . ALA A 1 79 ? 19.361 2.854 -10.816 1.00 97.69 79 ALA A N 1
ATOM 605 C CA . ALA A 1 79 ? 20.554 2.931 -11.655 1.00 97.69 79 ALA A CA 1
ATOM 606 C C . ALA A 1 79 ? 20.641 1.782 -12.674 1.00 97.69 79 ALA A C 1
ATOM 608 O O . ALA A 1 79 ? 21.127 1.991 -13.779 1.00 97.69 79 ALA A O 1
ATOM 609 N N . LYS A 1 80 ? 20.159 0.580 -12.327 1.00 95.81 80 LYS A N 1
ATOM 610 C CA . LYS A 1 80 ? 20.085 -0.558 -13.258 1.00 95.81 80 LYS A CA 1
ATOM 611 C C . LYS A 1 80 ? 18.932 -0.448 -14.252 1.00 95.81 80 LYS A C 1
ATOM 613 O O . LYS A 1 80 ? 19.092 -0.841 -15.398 1.00 95.81 80 LYS A O 1
ATOM 618 N N . LEU A 1 81 ? 17.765 0.026 -13.818 1.00 95.81 81 LEU A N 1
ATOM 619 C CA . LEU A 1 81 ? 16.592 0.143 -14.689 1.00 95.81 81 LEU A CA 1
ATOM 620 C C . LEU A 1 81 ? 16.714 1.322 -15.661 1.00 95.81 81 LEU A C 1
ATOM 622 O O . LEU A 1 81 ? 16.272 1.202 -16.797 1.00 95.81 81 LEU A O 1
ATOM 626 N N . ASP A 1 82 ? 17.376 2.408 -15.259 1.00 96.50 82 ASP A N 1
ATOM 627 C CA . ASP A 1 82 ? 17.606 3.596 -16.092 1.00 96.50 82 ASP A CA 1
ATOM 628 C C . ASP A 1 82 ? 18.494 3.298 -17.319 1.00 96.50 82 ASP A C 1
ATOM 630 O O . ASP A 1 82 ? 18.508 4.076 -18.271 1.00 96.50 82 ASP A O 1
ATOM 634 N N . THR A 1 83 ? 19.226 2.174 -17.341 1.00 94.56 83 THR A N 1
ATOM 635 C CA . THR A 1 83 ? 20.001 1.753 -18.524 1.00 94.56 83 THR A CA 1
ATOM 636 C C . THR A 1 83 ? 19.176 0.967 -19.539 1.00 94.56 83 THR A C 1
ATOM 638 O O . THR A 1 83 ? 19.676 0.671 -20.624 1.00 94.56 83 THR A O 1
ATOM 641 N N . ILE A 1 84 ? 17.946 0.578 -19.194 1.00 94.88 84 ILE A N 1
ATOM 642 C CA . ILE A 1 84 ? 17.095 -0.252 -20.044 1.00 94.88 84 ILE A CA 1
ATOM 643 C C . ILE A 1 84 ? 16.256 0.641 -20.953 1.00 94.88 84 ILE A C 1
ATOM 645 O O . ILE A 1 84 ? 15.531 1.525 -20.503 1.00 94.88 84 ILE A O 1
ATOM 649 N N . THR A 1 85 ? 16.330 0.379 -22.254 1.00 92.94 85 THR A N 1
ATOM 650 C CA . THR A 1 85 ? 15.484 1.004 -23.275 1.00 92.94 85 THR A CA 1
ATOM 651 C C . THR A 1 85 ? 14.558 -0.041 -23.886 1.00 92.94 85 THR A C 1
ATOM 653 O O . THR A 1 85 ? 14.825 -1.238 -23.794 1.00 92.94 85 THR A O 1
ATOM 656 N N . LEU A 1 86 ? 13.482 0.403 -24.543 1.00 91.88 86 LEU A N 1
ATOM 657 C CA . LEU A 1 86 ? 12.523 -0.493 -25.203 1.00 91.88 86 LEU A CA 1
ATOM 658 C C . LEU A 1 86 ? 13.209 -1.470 -26.182 1.00 91.88 86 LEU A C 1
ATOM 660 O 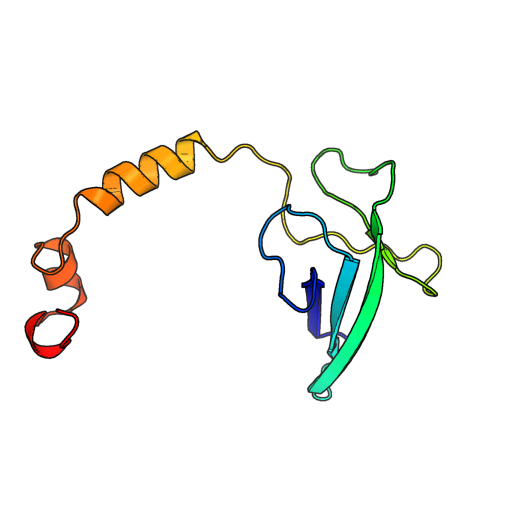O . LEU A 1 86 ? 12.830 -2.632 -26.273 1.00 91.88 86 LEU A O 1
ATOM 664 N N . GLU A 1 87 ? 14.277 -1.023 -26.845 1.00 91.12 87 GLU A N 1
ATOM 665 C CA . GLU A 1 87 ? 15.031 -1.798 -27.837 1.00 91.12 87 GLU A CA 1
ATOM 666 C C . GLU A 1 87 ? 16.219 -2.593 -27.268 1.00 91.12 87 GLU A C 1
ATOM 668 O O . GLU A 1 87 ? 16.999 -3.173 -28.033 1.00 91.12 87 GLU A O 1
ATOM 673 N N . SER A 1 88 ? 16.400 -2.624 -25.944 1.00 92.69 88 SER A N 1
ATOM 674 C CA . SER A 1 88 ? 17.556 -3.287 -25.336 1.00 92.69 88 SER A CA 1
ATOM 675 C C . SER A 1 88 ? 17.535 -4.814 -25.548 1.00 92.69 88 SER A C 1
ATOM 677 O O . SER A 1 88 ? 16.465 -5.420 -25.709 1.00 92.69 88 SER A O 1
ATOM 679 N N . PRO A 1 89 ? 18.706 -5.483 -25.536 1.00 92.88 89 PRO A N 1
ATOM 680 C CA . PRO A 1 89 ? 18.780 -6.941 -25.633 1.00 92.88 89 PRO A CA 1
ATOM 681 C C . PRO A 1 89 ? 17.947 -7.663 -24.567 1.00 92.88 89 PRO A C 1
ATOM 683 O O . PRO A 1 89 ? 17.328 -8.684 -24.860 1.00 92.88 89 PRO A O 1
ATOM 686 N N . GLU A 1 90 ? 17.897 -7.125 -23.348 1.00 93.81 90 GLU A N 1
ATOM 687 C CA . GLU A 1 90 ? 17.134 -7.668 -22.224 1.00 93.81 90 GLU A CA 1
ATOM 688 C C . GLU A 1 90 ? 15.627 -7.639 -22.507 1.00 93.81 90 GLU A C 1
ATOM 690 O O . GLU A 1 90 ? 14.945 -8.645 -22.303 1.00 93.81 90 GLU A O 1
ATOM 695 N N . VAL A 1 91 ? 15.107 -6.526 -23.038 1.00 93.25 91 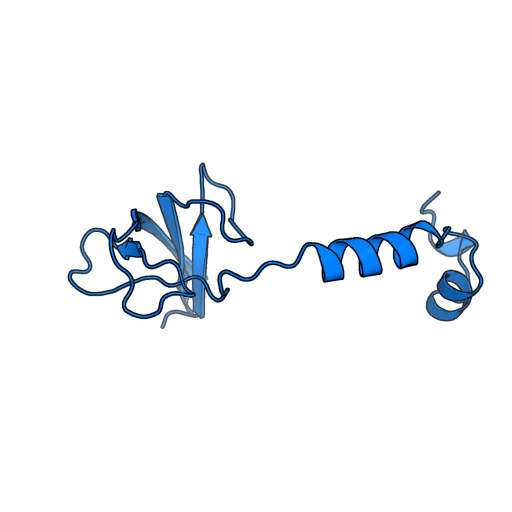VAL A N 1
ATOM 696 C CA . VAL A 1 91 ? 13.686 -6.414 -23.401 1.00 93.25 91 VAL A CA 1
ATOM 697 C C . VAL A 1 91 ? 13.345 -7.361 -24.553 1.00 93.25 91 VAL A C 1
ATOM 699 O O . VAL A 1 91 ? 12.331 -8.061 -24.500 1.00 93.25 91 VAL A O 1
ATOM 702 N N . ARG A 1 92 ? 14.212 -7.467 -25.567 1.00 92.69 92 ARG A N 1
ATOM 703 C CA . ARG A 1 92 ? 14.035 -8.410 -26.688 1.00 92.69 92 ARG A CA 1
ATOM 704 C C . ARG A 1 92 ? 14.060 -9.869 -26.239 1.00 92.69 92 ARG A C 1
ATOM 706 O O . ARG A 1 92 ? 13.283 -10.667 -26.753 1.00 92.69 92 ARG A O 1
ATOM 713 N N . ALA A 1 93 ? 14.902 -10.215 -25.267 1.00 94.88 93 ALA A N 1
ATOM 714 C CA . ALA A 1 93 ? 14.964 -11.567 -24.717 1.00 94.88 93 ALA A CA 1
ATOM 715 C C . ALA A 1 93 ? 13.664 -11.976 -24.001 1.00 94.88 93 ALA A C 1
ATOM 717 O O . ALA A 1 93 ? 13.287 -13.144 -24.052 1.00 94.88 93 ALA A O 1
ATOM 718 N N . ILE A 1 94 ? 12.969 -11.027 -23.361 1.00 93.00 94 ILE A N 1
ATOM 719 C CA . ILE A 1 94 ? 11.691 -11.273 -22.672 1.00 93.00 94 ILE A CA 1
ATOM 720 C C . ILE A 1 94 ? 10.527 -11.328 -23.665 1.00 93.00 94 ILE A C 1
ATOM 722 O O . ILE A 1 94 ? 9.646 -12.177 -23.560 1.00 93.00 94 ILE A O 1
ATOM 726 N N . THR A 1 95 ? 10.502 -10.390 -24.608 1.00 91.75 95 THR A N 1
ATOM 727 C CA . THR A 1 95 ? 9.320 -10.118 -25.438 1.00 91.75 95 THR A CA 1
ATOM 728 C C . THR A 1 95 ? 9.341 -10.865 -26.769 1.00 91.75 95 THR A C 1
ATOM 730 O O . THR A 1 95 ? 8.290 -11.077 -27.369 1.00 91.75 95 THR A O 1
ATOM 733 N N . GLY A 1 96 ? 10.519 -11.267 -27.255 1.00 88.25 96 GLY A N 1
ATOM 734 C CA . GLY A 1 96 ? 10.729 -11.949 -28.536 1.00 88.25 96 GLY A CA 1
ATOM 735 C C . GLY A 1 96 ? 10.523 -11.062 -29.771 1.00 88.25 96 GLY A C 1
ATOM 736 O O . GLY A 1 96 ? 11.234 -11.221 -30.761 1.00 88.25 96 GLY A O 1
ATOM 737 N N . ASN A 1 97 ? 9.587 -10.111 -29.719 1.00 85.88 97 ASN A N 1
ATOM 738 C CA . ASN A 1 97 ? 9.324 -9.127 -30.763 1.00 85.88 97 ASN A CA 1
ATOM 739 C C . ASN A 1 97 ? 8.815 -7.810 -30.152 1.00 85.88 97 ASN A C 1
ATOM 741 O O . ASN A 1 97 ? 7.623 -7.655 -29.893 1.00 85.88 97 ASN A O 1
ATOM 745 N N . VAL A 1 98 ? 9.725 -6.856 -29.953 1.00 86.56 98 VAL A N 1
ATOM 746 C CA . VAL A 1 98 ? 9.429 -5.546 -29.350 1.00 86.56 98 VAL A CA 1
ATOM 747 C C . VAL A 1 98 ? 8.440 -4.730 -30.189 1.00 86.56 98 VAL A C 1
ATOM 749 O O . VAL A 1 98 ? 7.489 -4.180 -29.642 1.00 86.56 98 VAL A O 1
ATOM 752 N N . GLY A 1 99 ? 8.583 -4.729 -31.518 1.00 82.38 99 GLY A N 1
ATOM 753 C CA . GLY A 1 99 ? 7.697 -3.975 -32.416 1.00 82.38 99 GLY A CA 1
ATOM 754 C C . GLY A 1 99 ? 6.245 -4.473 -32.437 1.00 82.38 99 GLY A C 1
ATOM 755 O O . GLY A 1 99 ? 5.355 -3.758 -32.883 1.00 82.38 99 GLY A O 1
ATOM 756 N N . ALA A 1 100 ? 5.972 -5.681 -31.928 1.00 86.25 100 ALA A N 1
ATOM 757 C CA . ALA A 1 100 ? 4.606 -6.185 -31.764 1.00 86.25 100 ALA A CA 1
ATOM 758 C C . ALA A 1 100 ? 3.911 -5.664 -30.494 1.00 86.25 100 ALA A C 1
ATOM 760 O O . ALA A 1 100 ? 2.727 -5.938 -30.295 1.00 86.25 100 ALA A O 1
ATOM 761 N N . LEU A 1 101 ? 4.631 -4.946 -29.625 1.00 85.94 101 LEU A N 1
ATOM 762 C CA . LEU A 1 101 ? 4.093 -4.444 -28.362 1.00 85.94 101 LEU A CA 1
ATOM 763 C C . LEU A 1 101 ? 3.384 -3.094 -28.512 1.00 85.94 101 LEU A C 1
ATOM 765 O O . LEU A 1 101 ? 2.536 -2.790 -27.679 1.00 85.94 101 LEU A O 1
ATOM 769 N N . TYR A 1 102 ? 3.703 -2.307 -29.549 1.00 84.31 102 TYR A N 1
ATOM 770 C CA . TYR A 1 102 ? 3.132 -0.969 -29.774 1.00 84.31 102 TYR A CA 1
ATOM 771 C C . TYR A 1 102 ? 3.212 -0.066 -28.523 1.00 84.31 102 TYR A C 1
ATOM 773 O O . TYR A 1 102 ? 2.233 0.573 -28.144 1.00 84.31 102 TYR A O 1
ATOM 781 N N . LEU A 1 103 ? 4.369 -0.073 -27.847 1.00 84.25 103 LEU A N 1
ATOM 782 C CA . LEU A 1 103 ? 4.628 0.667 -26.596 1.00 84.25 103 LEU A CA 1
ATOM 783 C C . LEU A 1 103 ? 5.459 1.942 -26.793 1.00 84.25 103 LEU A C 1
ATOM 785 O O . LEU A 1 103 ? 5.841 2.583 -25.813 1.00 84.25 103 LEU A O 1
ATOM 789 N N . GLU A 1 104 ? 5.784 2.250 -28.042 1.00 74.19 104 GLU A N 1
ATOM 790 C CA . GLU A 1 104 ? 6.482 3.466 -28.459 1.00 74.19 104 GLU A CA 1
ATOM 791 C C . GLU A 1 104 ? 5.558 4.686 -28.554 1.00 74.19 104 GLU A C 1
ATOM 793 O O . GLU A 1 104 ? 4.347 4.512 -28.829 1.00 74.19 104 GLU A O 1
#

Radius of gyration: 20.06 Å; chains: 1; bounding box: 40×25×54 Å

Organism: Streptococcus pneumoniae (NCBI:txid1313)